Protein AF-A0A959JGK0-F1 (afdb_monomer)

Structure (mmCIF, N/CA/C/O backbone):
data_AF-A0A959JGK0-F1
#
_entry.id   AF-A0A959JGK0-F1
#
loop_
_atom_site.group_PDB
_atom_site.id
_atom_site.type_symbol
_atom_site.label_atom_id
_atom_site.label_alt_id
_atom_site.label_comp_id
_atom_site.label_asym_id
_atom_site.label_entity_id
_atom_site.label_seq_id
_atom_site.pdbx_PDB_ins_code
_atom_site.Cartn_x
_atom_site.Cartn_y
_atom_site.Cartn_z
_atom_site.occupancy
_atom_site.B_iso_or_equiv
_atom_site.auth_seq_id
_atom_site.auth_comp_id
_atom_site.auth_asym_id
_atom_site.auth_atom_id
_atom_site.pdbx_PDB_model_num
ATOM 1 N N . MET A 1 1 ? -0.244 -6.433 27.337 1.00 46.50 1 MET A N 1
ATOM 2 C CA . MET A 1 1 ? -1.101 -6.824 26.198 1.00 46.50 1 MET A CA 1
ATOM 3 C C . MET A 1 1 ? -1.664 -5.542 25.613 1.00 46.50 1 MET A C 1
ATOM 5 O O . MET A 1 1 ? -2.162 -4.742 26.391 1.00 46.50 1 MET A O 1
ATOM 9 N N . SER A 1 2 ? -1.492 -5.308 24.314 1.00 61.38 2 SER A N 1
ATOM 10 C CA . SER A 1 2 ? -1.964 -4.108 23.607 1.00 61.38 2 SER A CA 1
ATOM 11 C C . SER A 1 2 ? -3.496 -4.032 23.615 1.00 61.38 2 SER A C 1
ATOM 13 O O . SER A 1 2 ? -4.173 -5.052 23.453 1.00 61.38 2 SER A O 1
ATOM 15 N N . GLU A 1 3 ? -4.058 -2.842 23.834 1.00 74.44 3 GLU A N 1
ATOM 16 C CA . GLU A 1 3 ? -5.508 -2.659 23.903 1.00 74.44 3 GLU A CA 1
ATOM 17 C C . GLU A 1 3 ? -6.146 -2.813 22.509 1.00 74.44 3 GLU A C 1
ATOM 19 O O . GLU A 1 3 ? -5.732 -2.189 21.530 1.00 74.44 3 GLU A O 1
ATOM 24 N N . ARG A 1 4 ? -7.162 -3.678 22.392 1.00 80.12 4 ARG A N 1
ATOM 25 C CA . ARG A 1 4 ? -7.846 -3.961 21.118 1.00 80.12 4 ARG A CA 1
ATOM 26 C C . ARG A 1 4 ? -8.960 -2.945 20.874 1.00 80.12 4 ARG A C 1
ATOM 28 O O . ARG A 1 4 ? -10.117 -3.166 21.243 1.00 80.12 4 ARG A O 1
ATOM 35 N N . ARG A 1 5 ? -8.595 -1.809 20.280 1.00 83.75 5 ARG A N 1
ATOM 36 C CA . ARG A 1 5 ? -9.490 -0.658 20.062 1.00 83.75 5 ARG A CA 1
ATOM 37 C C . ARG A 1 5 ? -10.034 -0.549 18.636 1.00 83.75 5 ARG A C 1
ATOM 39 O O . ARG A 1 5 ? -11.134 -0.032 18.458 1.00 83.75 5 ARG A O 1
ATOM 46 N N . PHE A 1 6 ? -9.306 -1.043 17.638 1.00 87.88 6 PHE A N 1
ATOM 47 C CA . PHE A 1 6 ? -9.629 -0.843 16.220 1.00 87.88 6 PHE A CA 1
ATOM 48 C C . PHE A 1 6 ? -10.472 -1.987 15.669 1.00 87.88 6 PHE A C 1
ATOM 50 O O . PHE A 1 6 ? -10.389 -3.090 16.185 1.00 87.88 6 PHE A O 1
ATOM 57 N N . LEU A 1 7 ? -11.272 -1.754 14.629 1.00 88.50 7 LEU A N 1
ATOM 58 C CA . LEU A 1 7 ? -12.001 -2.829 13.948 1.00 88.50 7 LEU A CA 1
ATOM 59 C C . LEU A 1 7 ? -11.054 -3.645 13.068 1.00 88.50 7 LEU A C 1
ATOM 61 O O . LEU A 1 7 ? -10.203 -3.077 12.384 1.00 88.50 7 LEU A O 1
ATOM 65 N N . SER A 1 8 ? -11.231 -4.964 13.061 1.00 89.62 8 SER A N 1
ATOM 66 C CA . SER A 1 8 ? -10.517 -5.841 12.137 1.00 89.62 8 SER A CA 1
ATOM 67 C C . SER A 1 8 ? -11.149 -5.826 10.745 1.00 89.62 8 SER A C 1
ATOM 69 O O . SER A 1 8 ? -12.371 -5.824 10.612 1.00 89.62 8 SER A O 1
ATOM 71 N N . ILE A 1 9 ? -10.316 -5.886 9.709 1.00 87.44 9 ILE A N 1
ATOM 72 C CA . ILE A 1 9 ? -10.733 -6.048 8.308 1.00 87.44 9 ILE A CA 1
ATOM 73 C C . ILE A 1 9 ? -10.291 -7.444 7.815 1.00 87.44 9 ILE A C 1
ATOM 75 O O . ILE A 1 9 ? -9.144 -7.818 8.082 1.00 87.44 9 ILE A O 1
ATOM 79 N N . PRO A 1 10 ? -11.132 -8.206 7.080 1.00 86.25 10 PRO A N 1
ATOM 80 C CA . PRO A 1 10 ? -12.495 -7.873 6.648 1.00 86.25 10 PRO A CA 1
ATOM 81 C C . PRO A 1 10 ? -13.509 -7.878 7.800 1.00 86.25 10 PRO A C 1
ATOM 83 O O . PRO A 1 10 ? -13.327 -8.560 8.805 1.00 86.25 10 PRO A O 1
ATOM 86 N N . LEU A 1 11 ? -14.582 -7.098 7.639 1.00 87.19 11 LEU A N 1
ATOM 87 C CA . LEU A 1 11 ? -15.700 -7.102 8.579 1.00 87.19 11 LEU A CA 1
ATOM 88 C C . LEU A 1 11 ? -16.516 -8.383 8.392 1.00 87.19 11 LEU A C 1
ATOM 90 O O . LEU A 1 11 ? -16.895 -8.721 7.273 1.00 87.19 11 LEU A O 1
ATOM 94 N N . ASP A 1 12 ? -16.817 -9.056 9.496 1.00 86.38 12 ASP A N 1
ATOM 95 C CA . ASP A 1 12 ? -17.684 -10.229 9.502 1.00 86.38 12 ASP A CA 1
ATOM 96 C C . ASP A 1 12 ? -19.153 -9.796 9.360 1.00 86.38 12 ASP A C 1
ATOM 98 O O . ASP A 1 12 ? -19.768 -9.282 10.300 1.00 86.38 12 ASP A O 1
ATOM 102 N N . THR A 1 13 ? -19.712 -9.967 8.161 1.00 87.62 13 THR A N 1
ATOM 103 C CA . THR A 1 13 ? -21.093 -9.573 7.854 1.00 87.62 13 THR A CA 1
ATOM 104 C C . THR A 1 13 ? -22.121 -10.395 8.621 1.00 87.62 13 THR A C 1
ATOM 106 O O . THR A 1 13 ? -23.206 -9.886 8.917 1.00 87.62 13 THR A O 1
ATOM 109 N N . ASP A 1 14 ? -21.792 -11.629 9.003 1.00 89.19 14 ASP A N 1
ATOM 110 C CA . ASP A 1 14 ? -22.700 -12.483 9.766 1.00 89.19 14 ASP A CA 1
ATOM 111 C C . ASP A 1 14 ? -22.868 -11.932 11.182 1.00 89.19 14 ASP A C 1
ATOM 113 O O . ASP A 1 14 ? -23.979 -11.879 11.709 1.00 89.19 14 ASP A O 1
ATOM 117 N N . LYS A 1 15 ? -21.792 -11.406 11.772 1.00 88.25 15 LYS A N 1
ATOM 118 C CA . LYS A 1 15 ? -21.862 -10.709 13.064 1.00 88.25 15 LYS A CA 1
ATOM 119 C C . LYS A 1 15 ? -22.647 -9.405 12.975 1.00 88.25 15 LYS A C 1
ATOM 121 O O . LYS A 1 15 ? -23.435 -9.117 13.873 1.00 88.25 15 LYS A O 1
ATOM 126 N N . ILE A 1 16 ? -22.491 -8.643 11.887 1.00 87.81 16 ILE A N 1
ATOM 127 C CA . ILE A 1 16 ? -23.270 -7.410 11.662 1.00 87.81 16 ILE A CA 1
ATOM 128 C C . ILE A 1 16 ? -24.765 -7.730 11.601 1.00 87.81 16 ILE A C 1
ATOM 130 O O . ILE A 1 16 ? -25.560 -7.091 12.287 1.00 87.81 16 ILE A O 1
ATOM 134 N N . THR A 1 17 ? -25.151 -8.728 10.803 1.00 91.62 17 THR A N 1
ATOM 135 C CA . THR A 1 17 ? -26.564 -9.099 10.618 1.00 91.62 17 THR A CA 1
ATOM 136 C C . THR A 1 17 ? -27.200 -9.652 11.893 1.00 91.62 17 THR A C 1
ATOM 138 O O . THR A 1 17 ? -28.388 -9.434 12.120 1.00 91.62 17 THR A O 1
ATOM 141 N N . ARG A 1 18 ? -26.414 -10.301 12.760 1.00 92.31 18 ARG A N 1
ATOM 1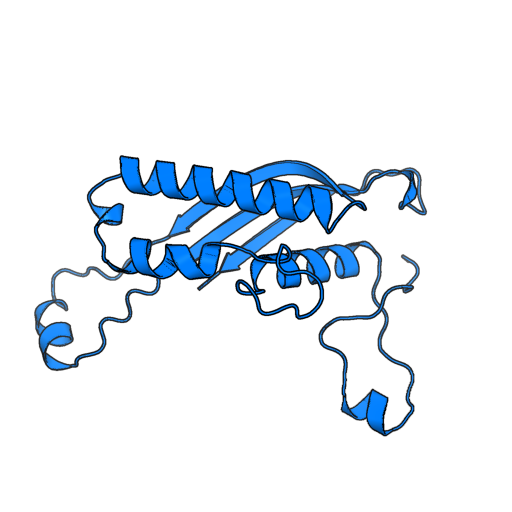42 C CA . ARG A 1 18 ? -26.853 -10.811 14.071 1.00 92.31 18 ARG A CA 1
ATOM 143 C C . ARG A 1 18 ? -26.802 -9.774 15.200 1.00 92.31 18 ARG A C 1
ATOM 145 O O . ARG A 1 18 ? -27.211 -10.083 16.316 1.00 92.31 18 ARG A O 1
ATOM 152 N N . GLY A 1 19 ? -26.313 -8.559 14.940 1.00 88.88 19 GLY A N 1
ATOM 153 C CA . GLY A 1 19 ? -26.134 -7.525 15.968 1.00 88.88 19 GLY A CA 1
ATOM 154 C C . GLY A 1 19 ? -25.047 -7.861 16.997 1.00 88.88 19 GLY A C 1
ATOM 155 O O . GLY A 1 19 ? -25.055 -7.332 18.110 1.00 88.88 19 GLY A O 1
ATOM 156 N N . GLU A 1 20 ? -24.119 -8.753 16.648 1.00 91.00 20 GLU A N 1
ATOM 157 C CA . GLU A 1 20 ? -23.010 -9.155 17.506 1.00 91.00 20 GLU A CA 1
ATOM 158 C C . GLU A 1 20 ? -21.889 -8.105 17.503 1.00 91.00 20 GLU A C 1
ATOM 160 O O . GLU A 1 20 ? -21.754 -7.271 16.603 1.00 91.00 20 GLU A O 1
ATOM 165 N N . ARG A 1 21 ? -21.040 -8.139 18.537 1.00 86.62 21 ARG A N 1
ATOM 166 C CA . ARG A 1 21 ? -19.873 -7.255 18.600 1.00 86.62 21 ARG A CA 1
ATOM 167 C C . ARG A 1 21 ? -18.838 -7.675 17.561 1.00 86.62 21 ARG A C 1
ATOM 169 O O . ARG A 1 21 ? -18.404 -8.823 17.533 1.00 86.62 21 ARG A O 1
ATOM 176 N N . LEU A 1 22 ? -18.397 -6.704 16.767 1.00 88.50 22 LEU A N 1
ATOM 177 C CA . LEU A 1 22 ? -17.337 -6.899 15.787 1.00 88.50 22 LEU A CA 1
ATOM 178 C C . LEU A 1 22 ? -15.987 -7.138 16.451 1.00 88.50 22 LEU A C 1
ATOM 180 O O . LEU A 1 22 ? -15.687 -6.608 17.527 1.00 88.50 22 LEU A O 1
ATOM 184 N N . GLU A 1 23 ? -15.172 -7.929 15.765 1.00 89.56 23 GLU A N 1
ATOM 185 C CA . GLU A 1 23 ? -13.812 -8.206 16.184 1.00 89.56 23 GLU A CA 1
ATOM 186 C C . GLU A 1 23 ? -12.968 -6.935 16.176 1.00 89.56 23 GLU A C 1
ATOM 188 O O . GLU A 1 23 ? -13.097 -6.054 15.318 1.00 89.56 23 GLU A O 1
ATOM 193 N N . ARG A 1 24 ? -12.113 -6.842 17.196 1.00 89.88 24 ARG A N 1
ATOM 194 C CA . ARG A 1 24 ? -11.203 -5.722 17.371 1.00 89.88 24 ARG A CA 1
ATOM 195 C C . ARG A 1 24 ? -9.759 -6.180 17.347 1.00 89.88 24 ARG A C 1
ATOM 197 O O . ARG A 1 24 ? -9.425 -7.227 17.905 1.00 89.88 24 ARG A O 1
ATOM 204 N N . CYS A 1 25 ? -8.907 -5.366 16.745 1.00 88.81 25 CYS A N 1
ATOM 205 C CA . CYS A 1 25 ? -7.475 -5.570 16.631 1.00 88.81 25 CYS A CA 1
ATOM 206 C C . CYS A 1 25 ? -6.695 -4.467 17.363 1.00 88.81 25 CYS A C 1
ATOM 208 O O . CYS A 1 25 ? -7.245 -3.447 17.798 1.00 88.81 25 CYS A O 1
ATOM 210 N N . ASP A 1 26 ? -5.408 -4.723 17.565 1.00 90.44 26 ASP A N 1
ATOM 211 C CA . ASP A 1 26 ? -4.471 -3.748 18.109 1.00 90.44 26 ASP A CA 1
ATOM 212 C C . ASP A 1 26 ? -4.035 -2.730 17.042 1.00 90.44 26 ASP A C 1
ATOM 214 O O . ASP A 1 26 ? -4.351 -2.850 15.855 1.00 90.44 26 ASP A O 1
ATOM 218 N N . LEU A 1 27 ? -3.321 -1.691 17.479 1.00 88.12 27 LEU A N 1
ATOM 219 C CA . LEU A 1 27 ? -2.854 -0.615 16.603 1.00 88.12 27 LEU A CA 1
ATOM 220 C C . LEU A 1 27 ? -1.980 -1.137 15.456 1.00 88.12 27 LEU A C 1
ATOM 222 O O . LEU A 1 27 ? -2.162 -0.735 14.310 1.00 88.12 27 LEU A O 1
ATOM 226 N N . GLU A 1 28 ? -1.054 -2.044 15.761 1.00 87.25 28 GLU A N 1
ATOM 227 C CA . GLU A 1 28 ? -0.119 -2.599 14.783 1.00 87.25 28 GLU A CA 1
ATOM 228 C C . GLU A 1 28 ? -0.859 -3.354 13.674 1.00 87.25 28 GLU A C 1
ATOM 230 O O . GLU A 1 28 ? -0.637 -3.100 12.486 1.00 87.25 28 GLU A O 1
ATOM 235 N N . THR A 1 29 ? -1.801 -4.227 14.044 1.00 89.06 29 THR A N 1
ATOM 236 C CA . THR A 1 29 ? -2.616 -4.961 13.071 1.00 89.06 29 THR A CA 1
ATOM 237 C C . THR A 1 29 ? -3.532 -4.024 12.292 1.00 89.06 29 THR A C 1
ATOM 239 O O . THR A 1 29 ? -3.675 -4.190 11.083 1.00 89.06 29 THR A O 1
ATOM 242 N N . SER A 1 30 ? -4.110 -3.011 12.944 1.00 91.12 30 SER A N 1
ATOM 243 C CA . SER A 1 30 ? -4.942 -1.996 12.286 1.00 91.12 30 SER A CA 1
ATOM 244 C C . SER A 1 30 ? -4.179 -1.240 11.196 1.00 91.12 30 SER A C 1
ATOM 246 O O . SER A 1 30 ? -4.695 -1.057 10.092 1.00 91.12 30 SER A O 1
ATOM 248 N N . ILE A 1 31 ? -2.939 -0.830 11.477 1.00 90.62 31 ILE A N 1
ATOM 249 C CA . ILE A 1 31 ? -2.076 -0.155 10.500 1.00 90.62 31 ILE A CA 1
ATOM 250 C C . ILE A 1 31 ? -1.744 -1.102 9.344 1.00 90.62 31 ILE A C 1
ATOM 252 O O . ILE A 1 31 ? -1.909 -0.727 8.185 1.00 90.62 31 ILE A O 1
ATOM 256 N N . ARG A 1 32 ? -1.341 -2.350 9.626 1.00 89.31 32 ARG A N 1
ATOM 257 C CA . ARG A 1 32 ? -1.072 -3.346 8.571 1.00 89.31 32 ARG A CA 1
ATOM 258 C C . ARG A 1 32 ? -2.285 -3.578 7.673 1.00 89.31 32 ARG A C 1
ATOM 260 O O . ARG A 1 32 ? -2.145 -3.635 6.454 1.00 89.31 32 ARG A O 1
ATOM 267 N N . GLN A 1 33 ? -3.472 -3.700 8.264 1.00 90.81 33 GLN A N 1
ATOM 268 C CA . GLN A 1 33 ? -4.721 -3.877 7.525 1.00 90.81 33 GLN A CA 1
ATOM 269 C C . GLN A 1 33 ? -5.023 -2.668 6.633 1.00 90.81 33 GLN A C 1
ATOM 271 O O . GLN A 1 33 ? -5.364 -2.858 5.467 1.00 90.81 33 GLN A O 1
ATOM 276 N N . ASN A 1 34 ? -4.832 -1.442 7.132 1.00 90.81 34 ASN A N 1
ATOM 277 C CA . ASN A 1 34 ? -5.041 -0.237 6.328 1.00 90.81 34 ASN A CA 1
ATOM 278 C C . ASN A 1 34 ? -4.009 -0.099 5.197 1.00 90.81 34 ASN A C 1
ATOM 280 O O . ASN A 1 34 ? -4.385 0.208 4.071 1.00 90.81 34 ASN A O 1
ATOM 284 N N . LEU A 1 35 ? -2.729 -0.396 5.450 1.00 90.31 3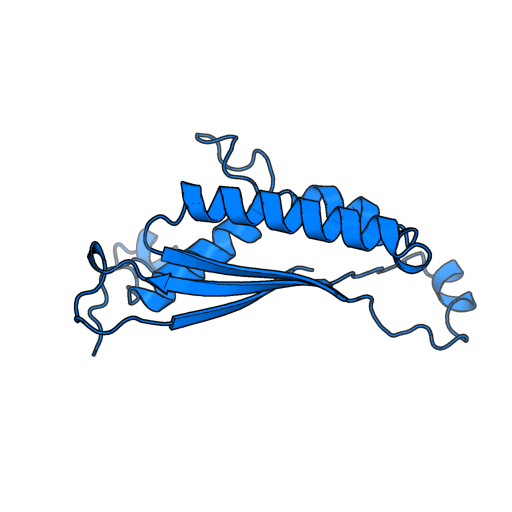5 LEU A N 1
ATOM 285 C CA . LEU A 1 35 ? -1.693 -0.405 4.410 1.00 90.31 35 LEU A CA 1
ATOM 286 C C . LEU A 1 35 ? -2.018 -1.410 3.299 1.00 90.31 35 LEU A C 1
ATOM 288 O O . LEU A 1 35 ? -1.921 -1.080 2.119 1.00 90.31 35 LEU A O 1
ATOM 292 N N . ARG A 1 36 ? -2.462 -2.620 3.657 1.00 89.25 36 ARG A N 1
ATOM 293 C CA . ARG A 1 36 ? -2.909 -3.614 2.668 1.00 89.25 36 ARG A CA 1
ATOM 294 C C . ARG A 1 36 ? -4.100 -3.112 1.867 1.00 89.25 36 ARG A C 1
ATOM 296 O O . ARG A 1 36 ? -4.094 -3.241 0.646 1.00 89.25 36 ARG A O 1
ATOM 303 N N . LEU A 1 37 ? -5.093 -2.519 2.525 1.00 89.12 37 LEU A N 1
ATOM 304 C CA . LEU A 1 37 ? -6.261 -1.962 1.847 1.00 89.12 37 LEU A CA 1
ATOM 305 C C . LEU A 1 37 ? -5.862 -0.847 0.869 1.00 89.12 37 LEU A C 1
ATOM 307 O O . LEU A 1 37 ? -6.288 -0.868 -0.282 1.00 89.12 37 LEU A O 1
ATOM 311 N N . LEU A 1 38 ? -4.985 0.066 1.289 1.00 88.94 38 LEU A N 1
ATOM 312 C CA . LEU A 1 38 ? -4.466 1.155 0.460 1.00 88.94 38 LEU A CA 1
ATOM 313 C C . LEU A 1 38 ? -3.806 0.644 -0.821 1.00 88.94 38 LEU A C 1
ATOM 315 O O . LEU A 1 38 ? -4.117 1.129 -1.907 1.00 88.94 38 LEU A O 1
ATOM 319 N N . LEU A 1 39 ? -2.912 -0.340 -0.701 1.00 88.00 39 LEU A N 1
ATOM 320 C CA . LEU A 1 39 ? -2.163 -0.867 -1.844 1.00 88.00 39 LEU A CA 1
ATOM 321 C C . LEU A 1 39 ? -3.004 -1.740 -2.779 1.00 88.00 39 LEU A C 1
ATOM 323 O O . LEU A 1 39 ? -2.696 -1.829 -3.963 1.00 88.00 39 LEU A O 1
ATOM 327 N N . THR A 1 40 ? -4.046 -2.386 -2.257 1.00 86.62 40 THR A N 1
ATOM 328 C CA . THR A 1 40 ? -4.916 -3.286 -3.033 1.00 86.62 40 THR A CA 1
ATOM 329 C C . THR A 1 40 ? -6.143 -2.594 -3.615 1.00 86.62 40 THR A C 1
ATOM 331 O O . THR A 1 40 ? -6.880 -3.222 -4.372 1.00 86.62 40 THR A O 1
ATOM 334 N N . THR A 1 41 ? -6.391 -1.323 -3.272 1.00 86.38 41 THR A N 1
ATOM 335 C CA . THR A 1 41 ? -7.555 -0.582 -3.767 1.00 86.38 41 THR A CA 1
ATOM 336 C C . THR A 1 41 ? -7.278 0.027 -5.145 1.00 86.38 41 THR A C 1
ATOM 338 O O . THR A 1 41 ? -6.419 0.911 -5.272 1.00 86.38 41 THR A O 1
ATOM 341 N N . PRO A 1 42 ? -8.046 -0.367 -6.182 1.00 80.94 42 PRO A N 1
ATOM 342 C CA . PRO A 1 42 ? -7.881 0.186 -7.516 1.00 80.94 42 PRO A CA 1
ATOM 343 C C . PRO A 1 42 ? -8.325 1.651 -7.629 1.00 80.94 42 PRO A C 1
ATOM 345 O O . PRO A 1 42 ? -9.203 2.103 -6.885 1.00 80.94 42 PRO A O 1
ATOM 348 N N . PRO A 1 43 ? -7.806 2.368 -8.639 1.00 79.25 43 PRO A N 1
ATOM 349 C CA . PRO A 1 43 ? -8.262 3.696 -9.029 1.00 79.25 43 PRO A CA 1
ATOM 350 C C . PRO A 1 43 ? -9.776 3.856 -9.129 1.00 79.25 43 PRO A C 1
ATOM 352 O O . PRO A 1 43 ? -10.470 2.984 -9.653 1.00 79.25 43 PRO A O 1
ATOM 355 N N . LEU A 1 44 ? -10.273 5.000 -8.639 1.00 79.81 44 LEU A N 1
ATOM 356 C CA . LEU A 1 44 ? -11.676 5.434 -8.730 1.00 79.81 44 LEU A CA 1
ATOM 357 C C . LEU A 1 44 ? -12.710 4.493 -8.077 1.00 79.81 44 LEU A C 1
ATOM 359 O O . LEU A 1 44 ? -13.909 4.624 -8.326 1.00 79.81 44 LEU A O 1
ATOM 363 N N . ARG A 1 45 ? -12.283 3.549 -7.227 1.00 82.12 45 ARG A N 1
ATOM 364 C CA . ARG A 1 45 ? -13.197 2.643 -6.507 1.00 82.12 45 ARG A CA 1
ATOM 365 C C . ARG A 1 45 ? -13.822 3.276 -5.269 1.00 82.12 45 ARG A C 1
ATOM 367 O O . ARG A 1 45 ? -14.928 2.898 -4.885 1.00 82.12 45 ARG A O 1
ATOM 374 N N . VAL A 1 46 ? -13.148 4.248 -4.658 1.00 82.62 46 VAL A N 1
ATOM 375 C CA . VAL A 1 46 ? -13.671 4.966 -3.494 1.00 82.62 46 VAL A CA 1
ATOM 376 C C . VAL A 1 46 ? -14.522 6.138 -3.962 1.00 82.62 46 VAL A C 1
ATOM 378 O O . VAL A 1 46 ? -14.023 7.139 -4.466 1.00 82.62 46 VAL A O 1
ATOM 381 N N . ARG A 1 47 ? -15.838 6.014 -3.765 1.00 80.31 47 ARG A N 1
ATOM 382 C CA . ARG A 1 47 ? -16.841 6.969 -4.266 1.00 80.31 47 ARG A CA 1
ATOM 383 C C . ARG A 1 47 ? -16.619 8.410 -3.798 1.00 80.31 47 ARG A C 1
ATOM 385 O O . ARG A 1 47 ? -16.947 9.339 -4.527 1.00 80.31 47 ARG A O 1
ATOM 392 N N . HIS A 1 48 ? -16.117 8.586 -2.578 1.00 82.69 48 HIS A N 1
ATOM 393 C CA . HIS A 1 48 ? -16.013 9.892 -1.923 1.00 82.69 48 HIS A CA 1
ATOM 394 C C . HIS A 1 48 ? -14.596 10.476 -1.910 1.00 82.69 48 HIS A C 1
ATOM 396 O O . HIS A 1 48 ? -14.445 11.648 -1.584 1.00 82.69 48 HIS A O 1
ATOM 402 N N . ASP A 1 49 ? -13.575 9.701 -2.286 1.00 80.56 49 ASP A N 1
ATOM 403 C CA . ASP A 1 49 ? -12.208 10.202 -2.441 1.00 80.56 49 ASP A CA 1
ATOM 404 C C . ASP A 1 49 ? -11.570 9.589 -3.699 1.00 80.56 49 ASP A C 1
ATOM 406 O O . ASP A 1 49 ? -11.027 8.484 -3.645 1.00 80.56 49 ASP A O 1
ATOM 410 N N . PRO A 1 50 ? -11.612 10.292 -4.846 1.00 78.38 50 PRO A N 1
ATOM 411 C CA . PRO A 1 50 ? -11.025 9.802 -6.092 1.00 78.38 50 PRO A CA 1
ATOM 412 C C . PRO A 1 50 ? -9.491 9.722 -6.042 1.00 78.38 50 PRO A C 1
ATOM 414 O O . PRO A 1 50 ? -8.877 9.170 -6.954 1.00 78.38 50 PRO A O 1
ATOM 417 N N . VAL A 1 51 ? -8.857 10.278 -5.003 1.00 82.19 51 VAL A N 1
ATOM 418 C CA . VAL A 1 51 ? -7.402 10.245 -4.805 1.00 82.19 51 VAL A CA 1
ATOM 419 C C . VAL A 1 51 ? -6.972 9.017 -3.992 1.00 82.19 51 VAL A C 1
ATOM 421 O O . VAL A 1 51 ? -5.786 8.687 -3.979 1.00 82.19 51 VAL A O 1
ATOM 424 N N . TYR A 1 52 ? -7.910 8.294 -3.369 1.00 80.69 52 TYR A N 1
ATOM 425 C CA . TYR A 1 52 ? -7.641 7.014 -2.711 1.00 80.69 52 TYR A CA 1
ATOM 426 C C . TYR A 1 52 ? -7.438 5.919 -3.766 1.00 80.69 52 TYR A C 1
ATOM 428 O O . TYR A 1 52 ? -8.366 5.199 -4.140 1.00 80.69 52 TYR A O 1
ATOM 436 N N . GLN A 1 53 ? -6.228 5.850 -4.320 1.00 77.81 53 GLN A N 1
ATOM 437 C CA . GLN A 1 53 ? -5.920 4.932 -5.409 1.00 77.81 53 GLN A CA 1
ATOM 438 C C . GLN A 1 53 ? -4.448 4.549 -5.498 1.00 77.81 53 GLN A C 1
ATOM 440 O O . GLN A 1 53 ? -3.584 5.413 -5.663 1.00 77.81 53 GLN A O 1
ATOM 445 N N . CYS A 1 54 ? -4.176 3.244 -5.511 1.00 81.94 54 CYS A N 1
ATOM 446 C CA . CYS A 1 54 ? -2.860 2.729 -5.850 1.00 81.94 54 CYS A CA 1
ATOM 447 C C . CYS A 1 54 ? -2.748 2.495 -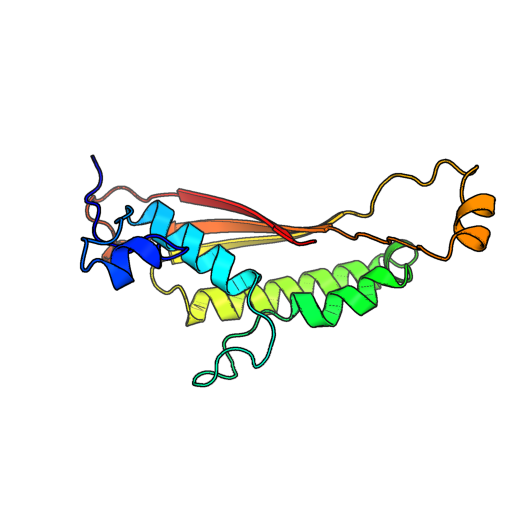7.361 1.00 81.94 54 CYS A C 1
ATOM 449 O O . CYS A 1 54 ? -3.524 1.744 -7.955 1.00 81.94 54 CYS A O 1
ATOM 451 N N . LYS A 1 55 ? -1.769 3.135 -8.009 1.00 81.62 55 LYS A N 1
ATOM 452 C CA . LYS A 1 55 ? -1.574 3.049 -9.470 1.00 81.62 55 LYS A CA 1
ATOM 453 C C . LYS A 1 55 ? -0.942 1.734 -9.935 1.00 81.62 55 LYS A C 1
ATOM 455 O O . LYS A 1 55 ? -0.794 1.531 -11.138 1.00 81.62 55 LYS A O 1
ATOM 460 N N . ILE A 1 56 ? -0.618 0.832 -9.006 1.00 78.81 56 ILE A N 1
ATOM 461 C CA . ILE A 1 56 ? -0.078 -0.504 -9.292 1.00 78.81 56 ILE A CA 1
ATOM 462 C C . ILE A 1 56 ? -0.948 -1.238 -10.320 1.00 78.81 56 ILE A C 1
ATOM 464 O O . ILE A 1 56 ? -0.428 -1.753 -11.304 1.00 78.81 56 ILE A O 1
ATOM 468 N N . HIS A 1 57 ? -2.272 -1.166 -10.174 1.00 71.31 57 HIS A N 1
ATOM 469 C CA . HIS A 1 57 ? -3.224 -1.846 -11.058 1.00 71.31 57 HIS A CA 1
ATOM 470 C C . HIS A 1 57 ? -3.219 -1.355 -12.515 1.00 71.31 57 HIS A C 1
ATOM 472 O O . HIS A 1 57 ? -3.582 -2.105 -13.414 1.00 71.31 57 HIS A O 1
ATOM 478 N N . TRP A 1 58 ? -2.846 -0.099 -12.776 1.00 72.00 58 TRP A N 1
ATOM 479 C CA . TRP A 1 58 ? -2.736 0.411 -14.150 1.00 72.00 58 TRP A CA 1
ATOM 480 C C . TRP A 1 58 ? -1.406 0.032 -14.786 1.00 72.00 58 TRP A C 1
ATOM 482 O O . TRP A 1 58 ? -1.341 -0.253 -15.979 1.00 72.00 58 TRP A O 1
ATOM 492 N N . ASN A 1 59 ? -0.351 0.001 -13.978 1.00 68.31 59 ASN A N 1
ATOM 493 C CA . ASN A 1 59 ? 0.993 -0.274 -14.458 1.00 68.31 59 ASN A CA 1
ATOM 494 C C . ASN A 1 59 ? 1.299 -1.773 -14.579 1.00 68.31 59 ASN A C 1
ATOM 496 O O . ASN A 1 59 ? 2.249 -2.136 -15.268 1.00 68.31 59 ASN A O 1
ATOM 500 N N . GLN A 1 60 ? 0.477 -2.632 -13.971 1.00 66.25 60 GLN A N 1
ATOM 501 C CA . GLN A 1 60 ? 0.533 -4.085 -14.125 1.00 66.25 60 GLN A CA 1
ATOM 502 C C . GLN A 1 60 ? 0.503 -4.500 -15.606 1.00 66.25 60 GLN A C 1
ATOM 504 O O . GLN A 1 60 ? 1.375 -5.239 -16.051 1.00 66.25 60 GLN A O 1
ATOM 509 N N . PHE A 1 61 ? -0.400 -3.926 -16.406 1.00 62.22 61 PHE A N 1
ATOM 510 C CA . PHE A 1 61 ? -0.480 -4.209 -17.845 1.00 62.22 61 PHE A CA 1
ATOM 511 C C . PHE A 1 61 ? 0.798 -3.839 -18.612 1.00 62.22 61 PHE A C 1
ATOM 513 O O . PHE A 1 61 ? 1.132 -4.466 -19.616 1.00 62.22 61 PHE A O 1
ATOM 520 N N . LEU A 1 62 ? 1.526 -2.810 -18.171 1.00 60.84 62 LEU A N 1
ATOM 521 C CA . LEU A 1 62 ? 2.782 -2.409 -18.811 1.00 60.84 62 LEU A CA 1
ATOM 522 C C . LEU A 1 62 ? 3.913 -3.388 -18.485 1.00 60.84 62 LEU A C 1
ATOM 524 O O . LEU A 1 62 ? 4.726 -3.680 -19.362 1.00 60.84 62 LEU A O 1
ATOM 528 N N . ALA A 1 63 ? 3.934 -3.921 -17.261 1.00 58.22 63 ALA A N 1
ATOM 529 C CA . ALA A 1 63 ? 4.882 -4.950 -16.857 1.00 58.22 63 ALA A CA 1
ATOM 530 C C . ALA A 1 63 ? 4.596 -6.286 -17.571 1.00 58.22 63 ALA A C 1
ATOM 532 O O . ALA A 1 63 ? 5.517 -6.901 -18.110 1.00 58.22 63 ALA A O 1
ATOM 533 N N . GLU A 1 64 ? 3.325 -6.706 -17.647 1.00 59.06 64 GLU A N 1
ATOM 534 C CA . GLU A 1 64 ? 2.892 -8.006 -18.201 1.00 59.06 64 GLU A CA 1
ATOM 535 C C . GLU A 1 64 ? 3.292 -8.227 -19.667 1.00 59.06 64 GLU A C 1
ATOM 537 O O . GLU A 1 64 ? 3.452 -9.367 -20.113 1.00 59.06 64 GLU A O 1
ATOM 542 N N . ASN A 1 65 ? 3.518 -7.145 -20.415 1.00 59.91 65 ASN A N 1
ATOM 543 C CA . ASN A 1 65 ? 3.936 -7.203 -21.813 1.00 59.91 65 ASN A CA 1
ATOM 544 C C . ASN A 1 65 ? 5.400 -7.642 -22.015 1.00 59.91 65 ASN A C 1
ATOM 546 O O . ASN A 1 65 ? 5.859 -7.692 -23.154 1.00 59.91 65 ASN A O 1
ATOM 550 N N . GLY A 1 66 ? 6.154 -7.949 -20.951 1.00 57.69 66 GLY A N 1
ATOM 551 C CA . GLY A 1 66 ? 7.526 -8.479 -21.034 1.00 57.69 66 GLY A CA 1
ATOM 552 C C . GLY A 1 66 ? 8.578 -7.470 -21.513 1.00 57.69 66 GLY A C 1
ATOM 553 O O . GLY A 1 66 ? 9.771 -7.723 -21.402 1.00 57.69 66 GLY A O 1
ATOM 554 N N . ILE A 1 67 ? 8.152 -6.286 -21.962 1.00 59.91 67 ILE A N 1
ATOM 555 C CA . ILE A 1 67 ? 9.013 -5.184 -22.416 1.00 59.91 67 ILE A CA 1
ATOM 556 C C . ILE A 1 67 ? 9.975 -4.726 -21.302 1.00 59.91 67 ILE A C 1
ATOM 558 O O . ILE A 1 67 ? 11.053 -4.216 -21.593 1.00 59.91 67 ILE A O 1
ATOM 562 N N . MET A 1 68 ? 9.594 -4.899 -20.032 1.00 64.62 68 MET A N 1
ATOM 563 C CA . MET A 1 68 ? 10.412 -4.521 -18.871 1.00 64.62 68 MET A CA 1
ATOM 564 C C . MET A 1 68 ? 11.452 -5.578 -18.478 1.00 64.62 68 MET A C 1
ATOM 566 O O . MET A 1 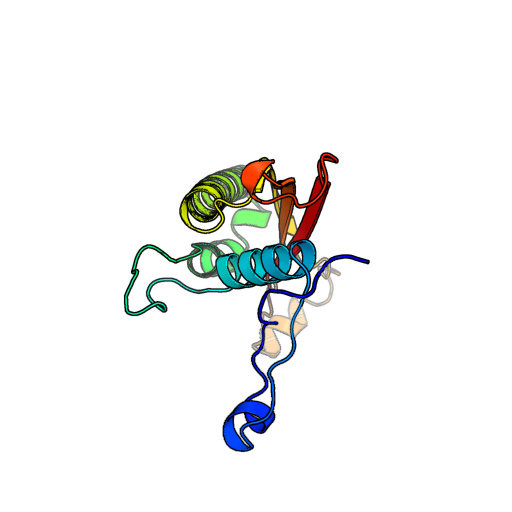68 ? 12.463 -5.223 -17.886 1.00 64.62 68 MET A O 1
ATOM 570 N N . GLU A 1 69 ? 11.258 -6.848 -18.855 1.00 63.59 69 GLU A N 1
ATOM 571 C CA . GLU A 1 69 ? 12.251 -7.908 -18.614 1.00 63.59 69 GLU A CA 1
ATOM 572 C C . GLU A 1 69 ? 13.503 -7.698 -19.487 1.00 63.59 69 GLU A C 1
ATOM 574 O O . GLU A 1 69 ? 14.621 -8.010 -19.082 1.00 63.59 69 GLU A O 1
ATOM 579 N N . GLU A 1 70 ? 13.318 -7.127 -20.681 1.00 65.69 70 GLU A N 1
ATOM 580 C CA . GLU A 1 70 ? 14.391 -6.846 -21.641 1.00 65.69 70 GLU A CA 1
ATOM 581 C C . GLU A 1 70 ? 15.061 -5.478 -21.411 1.00 65.69 70 GLU A C 1
ATOM 583 O O . GLU A 1 70 ? 16.242 -5.308 -21.719 1.00 65.69 70 GLU A O 1
ATOM 588 N N . ASP A 1 71 ? 14.335 -4.504 -20.845 1.00 74.69 71 ASP A N 1
ATOM 589 C CA . ASP A 1 71 ? 14.803 -3.128 -20.642 1.00 74.69 71 ASP A CA 1
ATOM 590 C C . ASP A 1 71 ? 14.712 -2.695 -19.172 1.00 74.69 71 ASP A C 1
ATOM 592 O O . ASP A 1 71 ? 13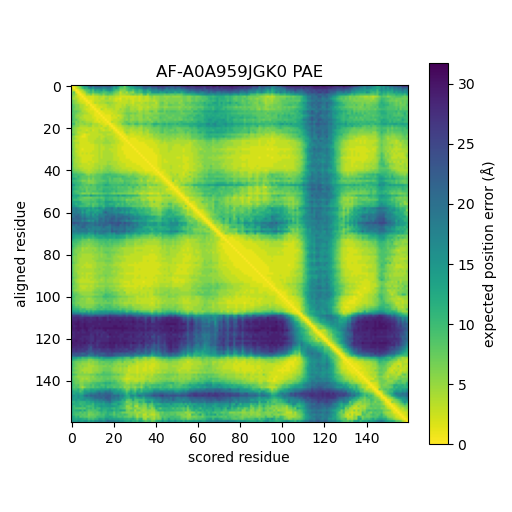.699 -2.167 -18.702 1.00 74.69 71 ASP A O 1
ATOM 596 N N . LYS A 1 72 ? 15.837 -2.845 -18.462 1.00 77.31 72 LYS A N 1
ATOM 597 C CA . LYS A 1 72 ? 15.969 -2.466 -17.046 1.00 77.31 72 LYS A CA 1
ATOM 598 C C . LYS A 1 72 ? 15.623 -1.004 -16.761 1.00 77.31 72 LYS A C 1
ATOM 600 O O . LYS A 1 72 ? 15.173 -0.706 -15.661 1.00 77.31 72 LYS A O 1
ATOM 605 N N . ARG A 1 73 ? 15.798 -0.087 -17.723 1.00 80.12 73 ARG A N 1
ATOM 606 C CA . ARG A 1 73 ? 15.484 1.336 -17.497 1.00 80.12 73 ARG A CA 1
ATOM 607 C C . ARG A 1 73 ? 13.988 1.542 -17.282 1.00 80.12 73 ARG A C 1
ATOM 609 O O . ARG A 1 73 ? 13.599 2.282 -16.389 1.00 80.12 73 ARG A O 1
ATOM 616 N N . LYS A 1 74 ? 13.154 0.835 -18.049 1.00 77.44 74 LYS A N 1
ATOM 617 C CA . LYS A 1 74 ? 11.691 0.900 -17.912 1.00 77.44 74 LYS A CA 1
ATOM 618 C C . LYS A 1 74 ? 11.208 0.290 -16.603 1.00 77.44 74 LYS A C 1
ATOM 620 O O . LYS A 1 74 ? 10.236 0.777 -16.031 1.00 77.44 74 LYS A O 1
ATOM 625 N N . GLU A 1 75 ? 11.876 -0.762 -16.135 1.00 81.31 75 GLU A N 1
ATOM 626 C CA . GLU A 1 75 ? 11.596 -1.345 -14.824 1.00 81.31 75 GLU A CA 1
ATOM 627 C C . GLU A 1 75 ? 11.929 -0.361 -13.693 1.00 81.31 75 GLU A C 1
ATOM 629 O O . GLU A 1 75 ? 11.122 -0.178 -12.782 1.00 81.31 75 GLU A O 1
ATOM 634 N N . ASP A 1 76 ? 13.078 0.310 -13.761 1.00 84.38 76 ASP A N 1
ATOM 635 C CA . ASP A 1 76 ? 13.481 1.287 -12.746 1.00 84.38 76 ASP A CA 1
ATOM 636 C C . ASP A 1 76 ? 12.572 2.531 -12.750 1.00 84.38 76 ASP A C 1
ATOM 638 O O . ASP A 1 76 ? 12.162 2.996 -11.684 1.00 84.38 76 ASP A O 1
ATOM 642 N N . ASP A 1 77 ? 12.157 3.011 -13.927 1.00 84.88 77 ASP A N 1
ATOM 643 C CA . ASP A 1 77 ? 11.158 4.081 -14.058 1.00 84.88 77 ASP A CA 1
ATOM 644 C C . ASP A 1 77 ? 9.815 3.687 -13.424 1.00 84.88 77 ASP A C 1
ATOM 646 O O . ASP A 1 77 ? 9.188 4.485 -12.716 1.00 84.88 77 ASP A O 1
ATOM 650 N N . LEU A 1 78 ? 9.380 2.437 -13.628 1.00 83.50 78 LEU A N 1
ATOM 651 C CA . LEU A 1 78 ? 8.176 1.906 -13.000 1.00 83.50 78 LEU A CA 1
ATOM 652 C C . LEU A 1 78 ? 8.316 1.868 -11.474 1.00 83.50 78 LEU A C 1
ATOM 654 O O . LEU A 1 78 ? 7.417 2.345 -10.776 1.00 83.50 78 LEU A O 1
ATOM 658 N N . LYS A 1 79 ? 9.424 1.329 -10.950 1.00 87.62 79 LYS A N 1
ATOM 659 C CA . LYS A 1 79 ? 9.680 1.269 -9.502 1.00 87.62 79 LYS A CA 1
ATOM 660 C C . LYS A 1 79 ? 9.615 2.658 -8.881 1.00 87.62 79 LYS A C 1
ATOM 662 O O . LYS A 1 79 ? 8.852 2.849 -7.938 1.00 87.62 79 LYS A O 1
ATOM 667 N N . MET A 1 80 ? 10.310 3.640 -9.457 1.00 89.25 80 MET A N 1
ATOM 668 C CA . MET A 1 80 ? 10.290 5.023 -8.966 1.00 89.25 80 MET A CA 1
ATOM 669 C C . MET A 1 80 ? 8.882 5.628 -8.985 1.00 89.25 80 MET A C 1
ATOM 671 O O . MET A 1 80 ? 8.482 6.331 -8.053 1.00 89.25 80 MET A O 1
ATOM 675 N N . LEU A 1 81 ? 8.105 5.375 -10.040 1.00 88.00 81 LEU A N 1
ATOM 676 C CA . LEU A 1 81 ? 6.733 5.871 -10.140 1.00 88.00 81 LEU A CA 1
ATOM 677 C C . LEU A 1 81 ? 5.838 5.248 -9.060 1.00 88.00 81 LEU A C 1
ATOM 679 O O . LEU A 1 81 ? 5.061 5.964 -8.419 1.00 88.00 81 LEU A O 1
ATOM 683 N N . LEU A 1 82 ? 5.958 3.938 -8.837 1.00 88.19 82 LEU A N 1
ATOM 684 C CA . LEU A 1 82 ? 5.213 3.227 -7.802 1.00 88.19 82 LEU A CA 1
ATOM 685 C C . LEU A 1 82 ? 5.620 3.681 -6.401 1.00 88.19 82 LEU A C 1
ATOM 687 O O . LEU A 1 82 ? 4.744 3.984 -5.596 1.00 88.19 82 LEU A O 1
ATOM 691 N N . GLU A 1 83 ? 6.915 3.811 -6.125 1.00 91.38 83 GLU A N 1
ATOM 692 C CA . GLU A 1 83 ? 7.427 4.310 -4.847 1.00 91.38 83 GLU A CA 1
ATOM 693 C C . GLU A 1 83 ? 6.876 5.702 -4.530 1.00 91.38 83 GLU A C 1
ATOM 695 O O . GLU A 1 83 ? 6.326 5.922 -3.451 1.00 91.38 83 GLU A O 1
ATOM 700 N N . ASN A 1 84 ? 6.924 6.629 -5.489 1.00 91.12 84 ASN A N 1
ATOM 701 C CA . ASN A 1 84 ? 6.382 7.974 -5.303 1.00 91.12 84 ASN A CA 1
ATOM 702 C C . ASN A 1 84 ? 4.865 7.966 -5.062 1.00 91.12 84 ASN A C 1
ATOM 704 O O . ASN A 1 84 ? 4.375 8.687 -4.191 1.00 91.12 84 ASN A O 1
ATOM 708 N N . ASN A 1 85 ? 4.109 7.145 -5.799 1.00 90.50 85 ASN A N 1
ATOM 709 C CA . ASN A 1 85 ? 2.663 7.041 -5.610 1.00 90.50 85 ASN A CA 1
ATOM 710 C C . ASN A 1 85 ? 2.305 6.451 -4.240 1.00 90.50 85 ASN A C 1
ATOM 712 O O . ASN A 1 85 ? 1.464 7.009 -3.539 1.00 90.50 85 ASN A O 1
ATOM 716 N N . ILE A 1 86 ? 2.951 5.354 -3.852 1.00 90.56 86 ILE A N 1
ATOM 717 C CA . ILE A 1 86 ? 2.716 4.681 -2.572 1.00 90.56 86 ILE A CA 1
ATOM 718 C C . ILE A 1 86 ? 3.107 5.595 -1.412 1.00 90.56 86 ILE A C 1
ATOM 720 O O . ILE A 1 86 ? 2.347 5.716 -0.454 1.00 90.56 86 ILE A O 1
ATOM 724 N N . LYS A 1 87 ? 4.242 6.293 -1.514 1.00 92.31 87 LYS A N 1
ATOM 725 C CA . LYS A 1 87 ? 4.670 7.270 -0.511 1.00 92.31 87 LYS A CA 1
ATOM 726 C C . LYS A 1 87 ? 3.606 8.344 -0.279 1.00 92.31 87 LYS A C 1
ATOM 728 O O . LYS A 1 87 ? 3.201 8.549 0.860 1.00 92.31 87 LYS A O 1
ATOM 733 N N . GLN A 1 88 ? 3.099 8.963 -1.347 1.00 90.75 88 GLN A N 1
ATOM 734 C CA . GLN A 1 88 ? 2.047 9.983 -1.249 1.00 90.75 88 GLN A CA 1
ATOM 735 C C . GLN A 1 88 ? 0.746 9.439 -0.642 1.00 90.75 88 GLN A C 1
ATOM 737 O O . GLN A 1 88 ? 0.079 10.136 0.122 1.00 90.75 88 GLN A O 1
ATOM 742 N N . LEU A 1 89 ? 0.377 8.196 -0.968 1.00 90.19 89 LEU A N 1
ATOM 743 C CA . LEU A 1 89 ? -0.806 7.551 -0.394 1.00 90.19 89 LEU A CA 1
ATOM 744 C C . LEU A 1 89 ? -0.645 7.308 1.103 1.00 90.19 89 LEU A C 1
ATOM 746 O O . LEU A 1 89 ? -1.556 7.622 1.862 1.00 90.19 89 LEU A O 1
ATOM 750 N N . ILE A 1 90 ? 0.502 6.774 1.523 1.00 91.38 90 ILE A N 1
ATOM 751 C CA . ILE A 1 90 ? 0.788 6.504 2.934 1.00 91.38 90 ILE A CA 1
ATOM 752 C C . ILE A 1 90 ? 0.787 7.813 3.727 1.00 91.38 90 ILE A C 1
ATOM 754 O O . ILE A 1 90 ? 0.098 7.905 4.738 1.00 91.38 90 ILE A O 1
ATOM 758 N N . GLU A 1 91 ? 1.485 8.843 3.246 1.00 90.75 91 GLU A N 1
ATOM 759 C CA . GLU A 1 91 ? 1.553 10.147 3.920 1.00 90.75 91 GLU A CA 1
ATOM 760 C C . GLU A 1 91 ? 0.172 10.801 4.085 1.00 90.75 91 GLU A C 1
ATOM 762 O O . GLU A 1 91 ? -0.078 11.472 5.085 1.00 90.75 91 GLU A O 1
ATOM 767 N N . ARG A 1 92 ? -0.744 10.590 3.131 1.00 90.75 92 ARG A N 1
ATOM 768 C CA . ARG A 1 92 ? -2.093 11.169 3.170 1.00 90.75 92 ARG A CA 1
ATOM 769 C C . ARG A 1 92 ? -3.094 10.344 3.979 1.00 90.75 92 ARG A C 1
ATOM 771 O O . ARG A 1 92 ? -3.931 10.919 4.669 1.00 90.75 92 ARG A O 1
ATOM 778 N N . PHE A 1 93 ? -3.062 9.022 3.843 1.00 90.75 93 PHE A N 1
ATOM 779 C CA . PHE A 1 93 ? -4.128 8.134 4.321 1.00 90.75 93 PHE A CA 1
ATOM 780 C C . PHE A 1 93 ? -3.721 7.239 5.496 1.00 90.75 93 PHE A C 1
ATOM 782 O O . PHE A 1 93 ? -4.571 6.539 6.047 1.00 90.75 93 PHE A O 1
ATOM 789 N N . GLU A 1 94 ? -2.454 7.273 5.910 1.00 90.81 94 GLU A N 1
ATOM 790 C CA . GLU A 1 94 ? -1.967 6.597 7.112 1.00 90.81 94 GLU A CA 1
ATOM 791 C C . GLU A 1 94 ? -1.101 7.541 7.974 1.00 90.81 94 GLU A C 1
ATOM 793 O O . GLU A 1 94 ? 0.094 7.313 8.157 1.00 90.81 94 GLU A O 1
ATOM 798 N N . PRO A 1 95 ? -1.691 8.609 8.551 1.00 91.00 95 PRO A N 1
ATOM 799 C CA . PRO A 1 95 ? -0.951 9.605 9.333 1.00 91.00 95 PRO A CA 1
ATOM 800 C C . PRO A 1 95 ? -0.402 9.058 10.661 1.00 91.00 95 PRO A C 1
ATOM 802 O O . PRO A 1 95 ? 0.375 9.732 11.336 1.00 91.00 95 PRO A O 1
ATOM 805 N N . ARG A 1 96 ? -0.802 7.843 11.065 1.00 89.94 96 ARG A N 1
ATOM 806 C CA . ARG A 1 96 ? -0.339 7.211 12.309 1.00 89.94 96 ARG A CA 1
ATOM 807 C C . ARG A 1 96 ? 1.106 6.730 12.207 1.00 89.94 96 ARG A C 1
ATOM 809 O O . ARG A 1 96 ? 1.712 6.430 13.237 1.00 89.94 96 ARG A O 1
ATOM 816 N N . ILE A 1 97 ? 1.666 6.645 10.998 1.00 90.38 97 ILE A N 1
ATOM 817 C CA . ILE A 1 97 ? 3.048 6.224 10.774 1.00 90.38 97 ILE A CA 1
ATOM 818 C C . ILE A 1 97 ? 3.870 7.314 10.100 1.00 90.38 97 ILE A C 1
ATOM 820 O O . ILE A 1 97 ? 3.399 8.065 9.253 1.00 90.38 97 ILE A O 1
ATOM 824 N N . ARG A 1 98 ? 5.154 7.340 10.440 1.00 90.50 98 ARG A N 1
ATOM 825 C CA . ARG A 1 98 ? 6.188 8.065 9.717 1.00 90.50 98 ARG A CA 1
ATOM 826 C C . ARG A 1 98 ? 6.961 7.073 8.861 1.00 90.50 98 ARG A C 1
ATOM 828 O O . ARG A 1 98 ? 7.583 6.149 9.386 1.00 90.50 98 ARG A O 1
ATOM 835 N N . LEU A 1 99 ? 6.894 7.254 7.547 1.00 88.50 99 LEU A N 1
ATOM 836 C CA . LEU A 1 99 ? 7.617 6.423 6.592 1.00 88.50 99 LEU A CA 1
ATOM 837 C C . LEU A 1 99 ? 9.124 6.707 6.690 1.00 88.50 99 LEU A C 1
ATOM 839 O O . LEU A 1 99 ? 9.541 7.857 6.560 1.00 88.50 99 LEU A O 1
ATOM 843 N N . ASN A 1 100 ? 9.925 5.663 6.905 1.00 88.81 100 ASN A N 1
ATOM 844 C CA . ASN A 1 100 ? 11.387 5.762 6.950 1.00 88.81 100 ASN A CA 1
ATOM 845 C C . ASN A 1 100 ? 12.000 5.313 5.621 1.00 88.81 100 ASN A C 1
ATOM 847 O O . ASN A 1 100 ? 12.877 5.981 5.085 1.00 88.81 100 ASN A O 1
ATOM 851 N N . GLU A 1 101 ? 11.532 4.182 5.095 1.00 89.81 101 GLU A N 1
ATOM 852 C CA . GLU A 1 101 ? 12.034 3.580 3.862 1.00 89.81 101 GLU A CA 1
ATOM 853 C C . GLU A 1 101 ? 10.885 2.886 3.131 1.00 89.81 101 GLU A C 1
ATOM 855 O O . GLU A 1 101 ? 10.024 2.254 3.750 1.00 89.81 101 GLU A O 1
ATOM 860 N N . LEU A 1 102 ? 10.883 3.007 1.809 1.00 91.31 102 LEU A N 1
ATOM 861 C CA . LEU A 1 102 ? 9.957 2.336 0.914 1.00 91.31 102 LEU A CA 1
ATOM 862 C C . LEU A 1 102 ? 10.770 1.793 -0.252 1.00 91.31 102 LEU A C 1
ATOM 864 O O . LEU A 1 102 ? 11.549 2.534 -0.845 1.00 91.31 102 LEU A O 1
ATOM 868 N N . THR A 1 103 ? 10.581 0.519 -0.566 1.00 90.00 103 THR A N 1
ATOM 869 C CA . THR A 1 103 ? 11.253 -0.126 -1.692 1.00 90.00 103 THR A CA 1
ATOM 870 C C . THR A 1 103 ? 10.249 -0.950 -2.468 1.00 90.00 103 THR A C 1
ATOM 872 O O . THR A 1 103 ? 9.502 -1.739 -1.882 1.00 90.00 103 THR A O 1
ATOM 875 N N . VAL A 1 104 ? 10.237 -0.782 -3.786 1.00 88.12 104 VAL A N 1
ATOM 876 C CA . VAL A 1 104 ? 9.422 -1.586 -4.698 1.00 88.12 104 VAL A CA 1
ATOM 877 C C . VAL A 1 104 ? 10.329 -2.498 -5.514 1.00 88.12 104 VAL A C 1
ATOM 879 O O . VAL A 1 104 ? 11.321 -2.075 -6.102 1.00 88.12 104 VAL A O 1
ATOM 882 N N . SER A 1 105 ? 9.978 -3.777 -5.560 1.00 85.62 105 SER A N 1
ATOM 883 C CA . SER A 1 105 ? 10.673 -4.791 -6.351 1.00 85.62 105 SER A CA 1
ATOM 884 C C . SER A 1 105 ? 9.690 -5.507 -7.263 1.00 85.62 105 SER A C 1
ATOM 886 O O . SER A 1 105 ? 8.534 -5.709 -6.900 1.00 85.62 105 SER A O 1
ATOM 888 N N . VAL A 1 106 ? 10.151 -5.852 -8.461 1.00 81.31 106 VAL A N 1
ATOM 889 C CA . VAL A 1 106 ? 9.369 -6.564 -9.471 1.00 81.31 106 VAL A CA 1
ATOM 890 C C . VAL A 1 106 ? 9.993 -7.947 -9.615 1.00 81.31 106 VAL A C 1
ATOM 892 O O . VAL A 1 106 ? 11.188 -8.071 -9.876 1.00 81.31 106 VAL A O 1
ATOM 895 N N . LEU A 1 107 ? 9.204 -8.983 -9.372 1.00 78.38 107 LEU A N 1
ATOM 896 C CA . LEU A 1 107 ? 9.576 -10.376 -9.545 1.00 78.38 107 LEU A CA 1
ATOM 897 C C . LEU A 1 107 ? 8.854 -10.928 -10.766 1.00 78.38 107 LEU A C 1
ATOM 899 O O . LEU A 1 107 ? 7.627 -10.964 -10.826 1.00 78.38 107 LEU A O 1
ATOM 903 N N . TYR A 1 108 ? 9.637 -11.407 -11.721 1.00 75.06 108 TYR A N 1
ATOM 904 C CA . TYR A 1 108 ? 9.121 -12.139 -12.865 1.00 75.06 108 TYR A CA 1
ATOM 905 C C . TYR A 1 108 ? 9.084 -13.634 -12.522 1.00 75.06 108 TYR A C 1
ATOM 907 O O . TYR A 1 108 ? 9.998 -14.130 -11.851 1.00 75.06 108 TYR A O 1
ATOM 915 N N . PRO A 1 109 ? 8.052 -14.373 -12.954 1.00 69.06 109 PRO A N 1
ATOM 916 C CA . PRO A 1 109 ? 7.973 -15.802 -12.711 1.00 69.06 109 PRO A CA 1
ATOM 917 C C . PRO A 1 109 ? 9.125 -16.496 -13.445 1.00 69.06 109 PRO A C 1
ATOM 919 O O . PRO A 1 109 ? 9.204 -16.501 -14.675 1.00 69.06 109 PRO A O 1
ATOM 922 N N . ASN A 1 110 ? 10.039 -17.088 -12.678 1.00 60.53 110 ASN A N 1
ATOM 923 C CA . ASN A 1 110 ? 11.117 -17.918 -13.204 1.00 60.53 110 ASN A CA 1
ATOM 924 C C . ASN A 1 110 ? 10.550 -19.274 -13.632 1.00 60.53 110 ASN A C 1
ATOM 926 O O . ASN A 1 110 ? 10.706 -20.262 -12.924 1.00 60.53 110 ASN A O 1
ATOM 930 N N . ASP A 1 111 ? 9.904 -19.328 -14.793 1.00 47.94 111 ASP A N 1
ATOM 931 C CA . ASP A 1 111 ? 9.638 -20.602 -15.463 1.00 47.94 111 ASP A CA 1
ATOM 932 C C . ASP A 1 111 ? 9.834 -20.489 -16.978 1.00 47.94 111 ASP A C 1
ATOM 934 O O . ASP A 1 111 ? 9.043 -20.937 -17.805 1.00 47.94 111 ASP A O 1
ATOM 938 N N . ARG A 1 112 ? 10.959 -19.881 -17.364 1.00 46.69 112 ARG A N 1
ATOM 939 C CA . ARG A 1 112 ? 11.533 -20.048 -18.702 1.00 46.69 112 ARG A CA 1
ATOM 940 C C . ARG A 1 112 ? 12.539 -21.193 -18.686 1.00 46.69 112 ARG A C 1
ATOM 942 O O . ARG A 1 112 ? 13.705 -21.028 -19.031 1.00 46.69 112 ARG A O 1
ATOM 949 N N . SER A 1 113 ? 12.075 -22.392 -18.332 1.00 40.38 113 SER A N 1
ATOM 950 C CA . SER A 1 113 ? 12.662 -23.576 -18.950 1.00 40.38 113 SER A CA 1
ATOM 951 C C . SER A 1 113 ? 12.348 -23.470 -20.447 1.00 40.38 113 SER A C 1
ATOM 953 O O . SER A 1 113 ? 11.196 -23.445 -20.875 1.00 40.38 113 SER A O 1
ATOM 955 N N . ILE A 1 114 ? 13.402 -23.321 -21.247 1.00 47.66 114 ILE A N 1
ATOM 956 C CA . ILE A 1 114 ? 13.403 -23.010 -22.689 1.00 47.66 114 ILE A CA 1
ATOM 957 C C . ILE A 1 114 ? 12.526 -23.975 -23.537 1.00 47.66 114 ILE A C 1
ATOM 959 O O . ILE A 1 114 ? 12.261 -23.712 -24.705 1.00 47.66 114 ILE A O 1
ATOM 963 N N . GLY A 1 115 ? 11.994 -25.056 -22.956 1.00 43.19 115 GLY A N 1
ATOM 964 C CA . GLY A 1 115 ? 11.144 -26.046 -23.623 1.00 43.19 115 GLY A CA 1
ATOM 965 C C . GLY A 1 115 ? 9.636 -25.751 -23.708 1.00 43.19 115 GLY A C 1
ATOM 966 O O . GLY A 1 115 ? 8.981 -26.368 -24.543 1.00 43.19 115 GLY A O 1
ATOM 967 N N . ARG A 1 116 ? 9.050 -24.839 -22.911 1.00 43.69 116 ARG A N 1
ATOM 968 C CA . ARG A 1 116 ? 7.570 -24.661 -22.862 1.00 43.69 116 ARG A CA 1
ATOM 969 C C . ARG A 1 116 ? 6.990 -23.531 -23.715 1.00 43.69 116 ARG A C 1
ATOM 971 O O . ARG A 1 116 ? 5.772 -23.441 -23.864 1.00 43.69 116 ARG A O 1
ATOM 978 N N . TYR A 1 117 ? 7.828 -22.714 -24.353 1.00 46.50 117 TYR A N 1
ATOM 979 C CA . TYR A 1 117 ? 7.360 -21.677 -25.287 1.00 46.50 117 TYR A CA 1
ATOM 980 C C . TYR A 1 117 ? 6.568 -22.248 -26.476 1.00 46.50 117 TYR A C 1
ATOM 982 O O . TYR A 1 117 ? 5.687 -21.580 -27.013 1.00 46.50 117 TYR A O 1
ATOM 990 N N . ALA A 1 118 ? 6.842 -23.495 -26.868 1.00 48.03 118 ALA A N 1
ATOM 991 C CA . ALA A 1 118 ? 6.117 -24.173 -27.938 1.00 48.03 118 ALA A CA 1
ATOM 992 C C . ALA A 1 118 ? 4.719 -24.674 -27.512 1.00 48.03 118 ALA A C 1
ATOM 994 O O . ALA A 1 118 ? 3.840 -24.817 -28.362 1.00 48.03 118 ALA A O 1
ATOM 995 N N . GLU A 1 119 ? 4.490 -24.913 -26.215 1.00 44.06 119 GLU A N 1
ATOM 996 C CA . GLU A 1 119 ? 3.200 -25.382 -25.686 1.00 44.06 119 GLU A CA 1
ATOM 997 C C . GLU A 1 119 ? 2.256 -24.227 -25.325 1.00 44.06 119 GLU A C 1
ATOM 999 O O . GLU A 1 119 ? 1.059 -24.323 -25.598 1.00 44.06 119 GLU A O 1
ATOM 1004 N N . SER A 1 120 ? 2.769 -23.098 -24.821 1.00 45.25 120 SER A N 1
ATOM 1005 C CA . SER A 1 120 ? 1.929 -21.939 -24.458 1.00 45.25 120 SER A CA 1
ATOM 1006 C C . SER A 1 120 ? 1.303 -21.222 -25.663 1.00 45.25 120 SER A C 1
ATOM 1008 O O . SER A 1 120 ? 0.234 -20.623 -25.546 1.00 45.25 120 SER A O 1
ATOM 1010 N N . LEU A 1 121 ? 1.904 -21.341 -26.853 1.00 48.03 121 LEU A N 1
ATOM 1011 C CA . LEU A 1 121 ? 1.302 -20.887 -28.114 1.00 48.03 121 LEU A CA 1
ATOM 1012 C C . LEU A 1 121 ? 0.075 -21.720 -28.526 1.00 48.03 121 LEU A C 1
ATOM 1014 O O . LEU A 1 121 ? -0.754 -21.233 -29.291 1.00 48.03 121 LEU A O 1
ATOM 1018 N N . ARG A 1 122 ? -0.057 -22.957 -28.025 1.00 48.00 122 ARG A N 1
ATOM 1019 C CA . ARG A 1 122 ? -1.195 -23.845 -28.316 1.00 48.00 122 ARG A CA 1
ATOM 1020 C C . ARG A 1 122 ? -2.317 -23.750 -27.280 1.00 48.00 122 ARG A C 1
ATOM 1022 O O . ARG A 1 122 ? -3.447 -24.088 -27.615 1.00 48.00 122 ARG A O 1
ATOM 1029 N N . SER A 1 123 ? -2.033 -23.296 -26.056 1.00 44.00 123 SER A N 1
ATOM 1030 C CA . SER A 1 123 ? -3.006 -23.278 -24.952 1.00 44.00 123 SER A CA 1
ATOM 1031 C C . SER A 1 123 ? -3.663 -21.920 -24.673 1.00 44.00 123 SER A C 1
ATOM 1033 O O . SER A 1 123 ? -4.568 -21.857 -23.849 1.00 44.00 123 SER A O 1
ATOM 1035 N N . GLY A 1 124 ? -3.254 -20.828 -25.331 1.00 41.12 124 GLY A N 1
ATOM 1036 C CA . GLY A 1 124 ? -3.915 -19.517 -25.209 1.00 41.12 124 GLY A CA 1
ATOM 1037 C C . GLY A 1 124 ? -3.814 -18.838 -23.831 1.00 41.12 124 GLY A C 1
ATOM 1038 O O . GLY A 1 124 ? -4.300 -17.723 -23.673 1.00 41.12 124 GLY A O 1
ATOM 1039 N N . SER A 1 125 ? -3.158 -19.458 -22.848 1.00 43.22 125 SER A N 1
ATOM 1040 C CA . SER A 1 125 ? -2.997 -18.940 -21.488 1.00 43.22 125 SER A CA 1
ATOM 1041 C C . SER A 1 125 ? -1.549 -18.495 -21.253 1.00 43.22 125 SER A C 1
ATOM 1043 O O . SER A 1 125 ? -0.735 -19.225 -20.683 1.00 43.22 125 SER A O 1
ATOM 1045 N N . LYS A 1 126 ? -1.190 -17.291 -21.714 1.00 48.22 126 LYS A N 1
ATOM 1046 C CA . LYS A 1 126 ? 0.012 -16.609 -21.209 1.00 48.22 126 LYS A CA 1
ATOM 1047 C C . LYS A 1 126 ? -0.321 -16.006 -19.845 1.00 48.22 126 LYS A C 1
ATOM 1049 O O . LYS A 1 126 ? -0.671 -14.8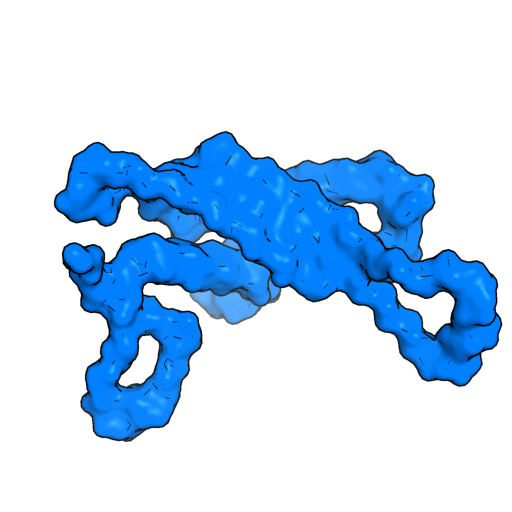36 -19.758 1.00 48.22 126 LYS A O 1
ATOM 1054 N N . GLU A 1 127 ? -0.242 -16.807 -18.791 1.00 50.66 127 GLU A N 1
ATOM 1055 C CA . GLU A 1 127 ? -0.274 -16.293 -17.418 1.00 50.66 127 GLU A CA 1
ATOM 1056 C C . GLU A 1 127 ? 1.106 -15.711 -17.079 1.00 50.66 127 GLU A C 1
ATOM 1058 O O . GLU A 1 127 ? 1.944 -16.341 -16.438 1.00 50.66 127 GLU A O 1
ATOM 1063 N N . ASN A 1 128 ? 1.377 -14.505 -17.585 1.00 53.12 128 ASN A N 1
ATOM 1064 C CA . ASN A 1 128 ? 2.523 -13.704 -17.164 1.00 53.12 128 ASN A CA 1
ATOM 1065 C C . ASN A 1 128 ? 2.199 -13.070 -15.801 1.00 53.12 128 ASN A C 1
ATOM 1067 O O . ASN A 1 128 ? 1.857 -11.895 -15.734 1.00 53.12 128 ASN A O 1
ATOM 1071 N N . ASN A 1 129 ? 2.280 -13.837 -14.715 1.00 63.47 129 ASN A N 1
ATOM 1072 C CA . ASN A 1 129 ? 1.985 -13.317 -13.375 1.00 63.47 129 ASN A CA 1
ATOM 1073 C C . ASN A 1 129 ? 3.230 -12.632 -12.790 1.00 63.47 129 ASN A C 1
ATOM 1075 O O . ASN A 1 129 ? 4.100 -13.300 -12.233 1.00 63.47 129 ASN A O 1
ATOM 1079 N N . ILE A 1 130 ? 3.350 -11.317 -12.983 1.00 70.38 130 ILE A N 1
ATOM 1080 C CA . ILE A 1 130 ? 4.449 -10.499 -12.448 1.00 70.38 130 ILE A CA 1
ATOM 1081 C C . ILE A 1 130 ? 4.107 -9.998 -11.053 1.00 70.38 130 ILE A C 1
ATOM 1083 O O . ILE A 1 130 ? 3.208 -9.175 -10.917 1.00 70.38 130 ILE A O 1
ATOM 1087 N N . GLN A 1 131 ? 4.945 -10.365 -10.082 1.00 77.19 131 GLN A N 1
ATOM 1088 C CA . GLN A 1 131 ? 4.800 -10.007 -8.676 1.00 77.19 131 GLN A CA 1
ATOM 1089 C C . GLN A 1 131 ? 5.467 -8.689 -8.330 1.00 77.19 131 GLN A C 1
ATOM 1091 O O . GLN A 1 131 ? 6.687 -8.549 -8.377 1.00 77.19 131 GLN A O 1
ATOM 1096 N N . ILE A 1 132 ? 4.670 -7.720 -7.892 1.00 80.56 1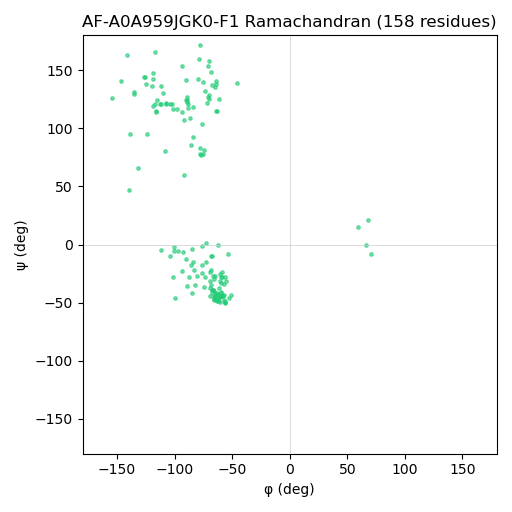32 ILE A N 1
ATOM 1097 C CA . ILE A 1 132 ? 5.160 -6.466 -7.327 1.00 80.56 132 ILE A CA 1
ATOM 1098 C C . ILE A 1 132 ? 5.233 -6.621 -5.812 1.00 80.56 132 ILE A C 1
ATOM 1100 O O . ILE A 1 132 ? 4.222 -6.752 -5.125 1.00 80.56 132 ILE A O 1
ATOM 1104 N N . ILE A 1 133 ? 6.444 -6.581 -5.270 1.00 85.38 133 ILE A N 1
ATOM 1105 C CA . ILE A 1 133 ? 6.695 -6.641 -3.836 1.00 85.38 133 ILE A CA 1
ATOM 1106 C C . ILE A 1 133 ? 7.003 -5.241 -3.322 1.00 85.38 133 ILE A C 1
ATOM 1108 O O . ILE A 1 133 ? 7.992 -4.619 -3.715 1.00 85.38 133 ILE A O 1
ATOM 1112 N N . VAL A 1 134 ? 6.184 -4.782 -2.380 1.00 86.50 134 VAL A N 1
ATOM 1113 C CA . VAL A 1 134 ? 6.359 -3.509 -1.680 1.00 86.50 134 VAL A CA 1
ATOM 1114 C C . VAL A 1 134 ? 6.892 -3.782 -0.280 1.00 86.50 134 VAL A C 1
ATOM 1116 O O . VAL A 1 134 ? 6.252 -4.482 0.505 1.00 86.50 134 VAL A O 1
ATOM 1119 N N . GLN A 1 135 ? 8.056 -3.222 0.038 1.00 89.50 135 GLN A N 1
ATOM 1120 C CA . GLN A 1 135 ? 8.665 -3.271 1.363 1.00 89.50 135 GLN A CA 1
ATOM 1121 C C . GLN A 1 135 ? 8.562 -1.902 2.028 1.00 89.50 135 GLN A C 1
ATOM 1123 O O . GLN A 1 135 ? 9.072 -0.910 1.511 1.00 89.50 135 GLN A O 1
ATOM 1128 N N . ILE A 1 136 ? 7.908 -1.854 3.186 1.00 88.56 136 ILE A N 1
ATOM 1129 C CA . ILE A 1 136 ? 7.677 -0.627 3.952 1.00 88.56 136 ILE A CA 1
ATOM 1130 C C . ILE A 1 136 ? 8.418 -0.750 5.278 1.00 88.56 136 ILE A C 1
ATOM 1132 O O . ILE A 1 136 ? 8.169 -1.692 6.034 1.00 88.56 136 ILE A O 1
ATOM 1136 N N . LYS A 1 137 ? 9.293 0.214 5.579 1.00 90.19 137 LYS A N 1
ATOM 1137 C CA . LYS A 1 137 ? 9.829 0.439 6.926 1.00 90.19 137 LYS A CA 1
ATOM 1138 C C . LYS A 1 137 ? 9.297 1.764 7.450 1.00 90.19 137 LYS A C 1
ATOM 1140 O O . LYS A 1 137 ? 9.540 2.818 6.862 1.00 90.19 137 LYS A O 1
ATOM 1145 N N . ALA A 1 138 ? 8.591 1.721 8.568 1.00 88.69 138 ALA A N 1
ATOM 1146 C CA . ALA A 1 138 ? 7.990 2.896 9.181 1.00 88.69 138 ALA A CA 1
ATOM 1147 C C . ALA A 1 138 ? 8.102 2.847 10.707 1.00 88.69 138 ALA A C 1
ATOM 1149 O O . ALA A 1 138 ? 8.350 1.793 11.293 1.00 88.69 138 ALA A O 1
ATOM 1150 N N . ALA A 1 139 ? 7.907 3.993 11.349 1.00 88.06 139 ALA A N 1
ATOM 1151 C CA . ALA A 1 139 ? 7.760 4.098 12.794 1.00 88.06 139 ALA A CA 1
ATOM 1152 C C . ALA A 1 139 ? 6.390 4.691 13.121 1.00 88.06 139 ALA A C 1
ATOM 1154 O O . ALA A 1 139 ? 5.968 5.660 12.492 1.00 88.06 139 ALA A O 1
ATOM 1155 N N . VAL A 1 140 ? 5.692 4.131 14.106 1.00 86.50 140 VAL A N 1
ATOM 1156 C CA . VAL A 1 140 ? 4.436 4.725 14.589 1.00 86.50 140 VAL A CA 1
ATOM 1157 C C . VAL A 1 140 ? 4.740 6.086 15.226 1.00 86.50 140 VAL A C 1
ATOM 1159 O O . VAL A 1 140 ? 5.707 6.213 15.980 1.00 86.50 140 VAL A O 1
ATOM 1162 N N . VAL A 1 141 ? 3.938 7.104 14.924 1.00 86.88 141 VAL A N 1
ATOM 1163 C CA . VAL A 1 141 ? 4.100 8.447 15.495 1.00 86.88 141 VAL A CA 1
ATOM 1164 C C . VAL A 1 141 ? 3.783 8.399 17.002 1.00 86.88 141 VAL A C 1
ATOM 1166 O O . VAL A 1 141 ? 2.801 7.756 17.378 1.00 86.88 141 VAL A O 1
ATOM 1169 N N . PRO A 1 142 ? 4.570 9.064 17.877 1.00 81.19 142 PRO A N 1
ATOM 1170 C CA . PRO A 1 142 ? 4.407 8.969 19.333 1.00 81.19 142 PRO A CA 1
ATOM 1171 C C . PRO A 1 142 ? 3.004 9.314 19.845 1.00 81.19 142 PRO A C 1
ATOM 1173 O O . PRO A 1 142 ? 2.552 8.728 20.818 1.00 81.19 142 PRO A O 1
ATOM 1176 N N . GLU A 1 143 ? 2.293 10.215 19.165 1.00 83.00 143 GLU A N 1
ATOM 1177 C CA . GLU A 1 143 ? 0.922 10.631 19.504 1.00 83.00 143 GLU A CA 1
ATOM 1178 C C . GLU A 1 143 ? -0.093 9.481 19.479 1.00 83.00 143 GLU A C 1
ATOM 1180 O O . GLU A 1 143 ? -1.106 9.529 20.172 1.00 83.00 143 GLU A O 1
ATOM 1185 N N . TYR A 1 144 ? 0.184 8.436 18.698 1.00 77.00 144 TYR A N 1
ATOM 1186 C CA . TYR A 1 144 ? -0.666 7.252 18.592 1.00 77.00 144 TYR A CA 1
ATOM 1187 C C . TYR A 1 144 ? -0.144 6.080 19.428 1.00 77.00 144 TYR A C 1
ATOM 1189 O O . TYR A 1 144 ? -0.776 5.026 19.457 1.00 77.00 144 TYR A O 1
ATOM 1197 N N . GLN A 1 145 ? 1.004 6.232 20.095 1.00 70.44 145 GLN A N 1
ATOM 1198 C CA . GLN A 1 145 ? 1.575 5.191 20.937 1.00 70.44 145 GLN A CA 1
ATOM 1199 C C . GLN A 1 145 ? 1.044 5.311 22.366 1.00 70.44 145 GLN A C 1
ATOM 1201 O O . GLN A 1 145 ? 1.161 6.343 23.015 1.00 70.44 145 GLN A O 1
ATOM 1206 N N . GLU A 1 146 ? 0.503 4.212 22.888 1.00 65.56 146 GLU A N 1
ATOM 1207 C CA . GLU A 1 146 ? 0.106 4.116 24.300 1.00 65.56 146 GLU A CA 1
ATOM 1208 C C . GLU A 1 146 ? 1.319 3.929 25.232 1.00 65.56 146 GLU A C 1
ATOM 1210 O O . GLU A 1 146 ? 1.224 4.180 26.428 1.00 65.56 146 GLU A O 1
ATOM 1215 N N . ASN A 1 147 ? 2.469 3.521 24.680 1.00 58.94 147 ASN A N 1
ATOM 1216 C CA . ASN A 1 147 ? 3.737 3.328 25.385 1.00 58.94 147 ASN A CA 1
ATOM 1217 C C . ASN A 1 147 ? 4.852 4.113 24.684 1.00 58.94 147 ASN A C 1
ATOM 1219 O O . ASN A 1 147 ? 4.915 4.126 23.464 1.00 58.94 147 ASN A O 1
ATOM 1223 N N . THR A 1 148 ? 5.797 4.677 25.437 1.00 51.12 148 THR A N 1
ATOM 1224 C CA . THR A 1 148 ? 6.928 5.499 24.948 1.00 51.12 148 THR A CA 1
ATOM 1225 C C . THR A 1 148 ? 7.919 4.786 24.013 1.00 51.12 148 THR A C 1
ATOM 1227 O O . THR A 1 148 ? 8.906 5.387 23.587 1.00 51.12 148 THR A O 1
ATOM 1230 N N . ALA A 1 149 ? 7.704 3.506 23.709 1.00 53.12 149 ALA A N 1
ATOM 1231 C CA . ALA A 1 149 ? 8.578 2.718 22.854 1.00 53.12 149 ALA A CA 1
ATOM 1232 C C . ALA A 1 149 ? 8.159 2.841 21.383 1.00 53.12 149 ALA A C 1
ATOM 1234 O O . ALA A 1 149 ? 7.032 2.506 21.017 1.00 53.12 149 ALA A O 1
ATOM 1235 N N . GLN A 1 150 ? 9.099 3.255 20.527 1.00 60.62 150 GLN A N 1
ATOM 1236 C CA . GLN A 1 150 ? 8.888 3.256 19.083 1.00 60.62 150 GLN A CA 1
ATOM 1237 C C . GLN A 1 150 ? 8.627 1.837 18.573 1.00 60.62 150 GLN A C 1
ATOM 1239 O O . GLN A 1 150 ? 9.445 0.945 18.781 1.00 60.62 150 GLN A O 1
ATOM 1244 N N . ILE A 1 151 ? 7.505 1.645 17.876 1.00 61.69 151 ILE A N 1
ATOM 1245 C CA . ILE A 1 151 ? 7.171 0.375 17.221 1.00 61.69 151 ILE A CA 1
ATOM 1246 C C . ILE A 1 151 ? 7.700 0.428 15.779 1.00 61.69 151 ILE A C 1
ATOM 1248 O O . ILE A 1 151 ? 7.134 1.169 14.964 1.00 61.69 151 ILE A O 1
ATOM 1252 N N . PRO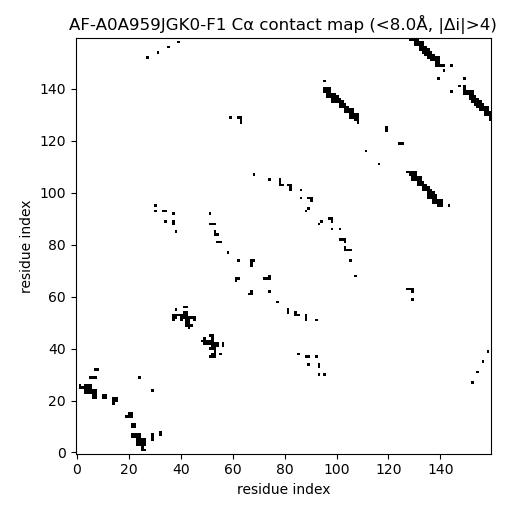 A 1 152 ? 8.779 -0.309 15.442 1.00 68.25 152 PRO A N 1
ATOM 1253 C CA . PRO A 1 152 ? 9.223 -0.433 14.063 1.00 68.25 152 PRO A CA 1
ATOM 1254 C C . PRO A 1 152 ? 8.243 -1.320 13.290 1.00 68.25 152 PRO A C 1
ATOM 1256 O O . PRO A 1 152 ? 8.024 -2.481 13.628 1.00 68.25 152 PRO A O 1
ATOM 1259 N N . LEU A 1 153 ? 7.671 -0.778 12.221 1.00 72.06 153 LEU A N 1
ATOM 1260 C CA . LEU A 1 153 ? 6.825 -1.504 11.283 1.00 72.06 153 LEU A CA 1
ATOM 1261 C C . LEU A 1 153 ? 7.663 -1.904 10.075 1.00 72.06 153 LEU A C 1
ATOM 1263 O O . LEU A 1 153 ? 8.144 -1.040 9.343 1.00 72.06 153 LEU A O 1
ATOM 1267 N N . LYS A 1 154 ? 7.819 -3.213 9.866 1.00 75.69 154 LYS A N 1
ATOM 1268 C CA . LYS A 1 154 ? 8.333 -3.791 8.624 1.00 75.69 154 LYS A CA 1
ATOM 1269 C C . LYS A 1 154 ? 7.229 -4.632 8.002 1.00 75.69 154 LYS A C 1
ATOM 1271 O O . LYS A 1 154 ? 6.838 -5.637 8.590 1.00 75.69 154 LYS A O 1
ATOM 1276 N N . GLU A 1 155 ? 6.749 -4.225 6.836 1.00 76.25 155 GLU A N 1
ATOM 1277 C CA . GLU A 1 155 ? 5.724 -4.961 6.094 1.00 76.25 155 GLU A CA 1
ATOM 1278 C C . GLU A 1 155 ? 6.230 -5.264 4.684 1.00 76.25 155 GLU A C 1
ATOM 1280 O O . GLU A 1 155 ? 6.861 -4.419 4.045 1.00 76.25 155 GLU A O 1
ATOM 1285 N N . GLN A 1 156 ? 5.957 -6.480 4.216 1.00 76.19 156 GLN A N 1
ATOM 1286 C CA . GLN A 1 156 ? 6.161 -6.885 2.834 1.00 76.19 156 GLN A CA 1
ATOM 1287 C C . GLN A 1 156 ? 4.809 -7.289 2.255 1.00 76.19 156 GLN A C 1
ATOM 1289 O O . GLN A 1 156 ? 4.177 -8.224 2.748 1.00 76.19 156 GLN A O 1
ATOM 1294 N N . ILE A 1 157 ? 4.372 -6.591 1.212 1.00 74.12 157 ILE A N 1
ATOM 1295 C CA . ILE A 1 157 ? 3.098 -6.852 0.545 1.00 74.12 157 ILE A CA 1
ATOM 1296 C C . ILE A 1 157 ? 3.422 -7.296 -0.874 1.00 74.12 157 ILE A C 1
ATOM 1298 O O . ILE A 1 157 ? 3.986 -6.528 -1.649 1.00 74.12 157 ILE A O 1
ATOM 1302 N N . SER A 1 158 ? 3.105 -8.555 -1.174 1.00 66.38 158 SER A N 1
ATOM 1303 C CA . SER A 1 158 ? 3.221 -9.104 -2.525 1.00 66.38 158 SER A CA 1
ATOM 1304 C C . SER A 1 158 ? 1.898 -8.873 -3.237 1.00 66.38 158 SER A C 1
ATOM 1306 O O . SER A 1 158 ? 0.841 -9.236 -2.716 1.00 66.38 158 SER A O 1
ATOM 1308 N N . LEU A 1 159 ? 1.962 -8.221 -4.386 1.00 62.66 159 LEU A N 1
ATOM 1309 C CA . LEU A 1 159 ? 0.824 -7.866 -5.214 1.00 62.66 159 LEU A CA 1
ATOM 1310 C C . LEU A 1 159 ? 0.986 -8.602 -6.543 1.00 62.66 159 LEU A C 1
ATOM 1312 O O . LEU A 1 159 ? 1.995 -8.400 -7.209 1.00 62.66 159 LEU A O 1
ATOM 1316 N N . PHE A 1 160 ? -0.014 -9.432 -6.854 1.00 62.03 160 PHE A N 1
ATOM 1317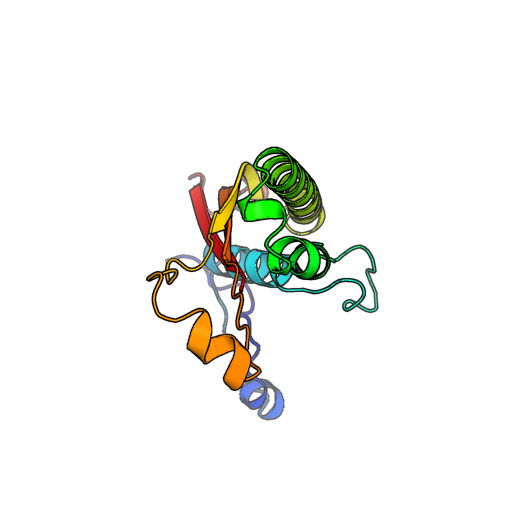 C CA . PHE A 1 160 ? -0.195 -10.254 -8.061 1.00 62.03 160 PHE A CA 1
ATOM 1318 C C . PHE A 1 160 ? 0.968 -11.169 -8.429 1.00 62.03 160 PHE A C 1
ATOM 1320 O O . PHE A 1 160 ? 1.866 -10.726 -9.145 1.00 62.03 160 PHE A O 1
#

Sequence (160 aa):
MSERRFLSIPLDTDKITRGERLERCDLETSIRQNLRLLLTTPPLRVRHDPVYQCKIHWNQFLAENGIMEEDKRKEDDLKMLLENNIKQLIERFEPRIRLNELTVSVLYPNDRSIGRYAESLRSGSKENNIQIIVQIKAAVVPEYQENTAQIPLKEQISLF

Mean predicted aligned error: 10.2 Å

Radius of gyration: 19.37 Å; Cα contacts (8 Å, |Δi|>4): 220; chains: 1; bounding box: 43×37×54 Å

pLDDT: mean 76.81, std 15.04, range [40.38, 92.31]

Solvent-accessible surface area (backbone atoms only — not comparable to full-atom values): 9571 Å² total; per-residue (Å²): 132,80,69,58,78,36,70,44,81,79,73,62,62,69,37,58,77,69,72,47,84,76,63,54,27,31,69,70,56,40,51,52,48,49,53,52,50,51,66,70,32,47,67,66,68,39,89,90,40,68,77,55,44,26,64,62,73,68,50,46,65,59,51,54,69,50,62,33,81,79,32,62,68,59,41,52,54,49,33,54,51,50,45,54,51,51,51,55,48,41,66,70,76,40,72,59,45,44,81,75,46,76,48,57,45,80,42,70,72,91,72,79,59,87,77,49,69,74,54,44,76,74,66,79,62,81,80,61,60,53,28,39,35,40,39,41,34,28,34,49,37,70,93,75,45,96,52,99,67,79,51,78,42,77,48,77,49,79,44,93

Nearest PDB structures (foldseek):
  5wer-assembly3_G  TM=4.785E-01  e=5.508E+00  Mus musculus
  6b3r-assembly1_A  TM=2.264E-01  e=8.889E+00  Mus musculus

Secondary structure (DSSP, 8-state):
-----EEPSS--HHHHHTTPPPPEE-HHHHHHHHHHHHHHPPTT-STT-TT---THHHHHHHHHTSHHHH-HHHHHHHHHHHHHHHHHHHHHH-TTEEEEEEEEEEE------TTSHHHHHHH-------EEEEEEEEEE-GGG-SSSS--EEEEEEEE-

Foldseek 3Di:
DADFDAADPPWDVVCVVVVHDGDTDGPLRVLVRQLQCQQPDDAPPDVPDNLSHQCCVVCVVVVLVCPCVVPVVVVVVVFVVNQVSSVVNCVVPVVQKDWDDKGKDKDWDPDPPVPCVVVCVVVVDPPRPIKIKMWTWIWGDCVPDPDPDIDTDTDIDIDD